Protein AF-E3N4M3-F1 (afdb_monomer_lite)

Foldseek 3Di:
DPPDAADPDDQRFWFADPVRDIDGNVVQVVQDDPFWGADPPPRDIDGADPPRDVVPGDGDCVSNDPD

pLDDT: mean 81.9, std 12.15, range [40.47, 93.75]

Organism: Caenorhabditis remanei (NCBI:txid31234)

Structure (mmCIF, N/CA/C/O backbone):
data_AF-E3N4M3-F1
#
_entry.id   AF-E3N4M3-F1
#
loop_
_atom_site.group_PDB
_atom_site.id
_atom_site.type_symbol
_atom_site.label_atom_id
_atom_site.label_alt_id
_atom_site.label_comp_id
_atom_site.label_asym_id
_atom_site.label_entity_id
_atom_site.label_seq_id
_atom_site.pdbx_PDB_ins_code
_atom_site.Cartn_x
_atom_site.Cartn_y
_atom_site.Cartn_z
_atom_site.occupancy
_atom_site.B_iso_or_equiv
_atom_site.auth_seq_id
_atom_site.auth_comp_id
_atom_site.auth_asym_id
_atom_site.auth_atom_id
_atom_site.pdbx_PDB_model_num
ATOM 1 N N . MET A 1 1 ? -0.846 3.751 -10.281 1.00 83.81 1 MET A N 1
ATOM 2 C CA . MET A 1 1 ? 0.312 2.901 -9.915 1.00 83.81 1 MET A CA 1
ATOM 3 C C . MET A 1 1 ? 1.544 3.438 -10.640 1.00 83.81 1 MET A C 1
ATOM 5 O O . MET A 1 1 ? 1.334 4.112 -11.637 1.00 83.81 1 MET A O 1
ATOM 9 N N . CYS A 1 2 ? 2.781 3.242 -10.157 1.00 87.75 2 CYS A N 1
ATOM 10 C CA . CYS A 1 2 ? 3.962 3.828 -10.825 1.00 87.75 2 CYS A CA 1
ATOM 11 C C . CYS A 1 2 ? 4.483 3.021 -12.026 1.00 87.75 2 CYS A C 1
ATOM 13 O O . CYS A 1 2 ? 5.190 3.598 -12.837 1.00 87.75 2 CYS A O 1
ATOM 15 N N . PHE A 1 3 ? 4.136 1.731 -1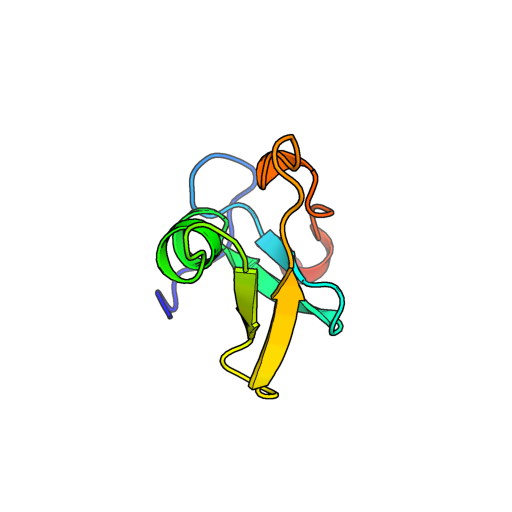2.135 1.00 86.00 3 PHE A N 1
ATOM 16 C CA . PHE A 1 3 ? 4.582 0.822 -13.208 1.00 86.00 3 PHE A CA 1
ATOM 17 C C . PHE A 1 3 ? 6.111 0.715 -13.378 1.00 86.00 3 PHE A C 1
ATOM 19 O O . PHE A 1 3 ? 6.582 0.281 -14.421 1.00 86.00 3 PHE A O 1
ATOM 26 N N . LEU A 1 4 ? 6.876 1.096 -12.352 1.00 88.50 4 LEU A N 1
ATOM 27 C CA . LEU A 1 4 ? 8.329 0.946 -12.312 1.00 88.50 4 LEU A CA 1
ATOM 28 C C . LEU A 1 4 ? 8.711 -0.404 -11.703 1.00 88.50 4 LEU A C 1
ATOM 30 O O . LEU A 1 4 ? 7.970 -0.939 -10.872 1.00 88.50 4 LEU A O 1
ATOM 34 N N . GLU A 1 5 ? 9.890 -0.899 -12.075 1.00 88.12 5 GLU A N 1
ATOM 35 C CA . GLU A 1 5 ? 10.494 -2.091 -11.481 1.00 88.12 5 GLU A CA 1
ATOM 36 C C . GLU A 1 5 ? 10.755 -1.902 -9.979 1.00 88.12 5 GLU A C 1
ATOM 38 O O . GLU A 1 5 ? 10.970 -0.789 -9.482 1.00 88.12 5 GLU A O 1
ATOM 43 N N . PHE A 1 6 ? 10.671 -3.004 -9.237 1.00 90.81 6 PHE A N 1
ATOM 44 C CA . PHE A 1 6 ? 10.919 -3.010 -7.801 1.00 90.81 6 PHE A CA 1
ATOM 45 C C . PHE A 1 6 ? 12.413 -2.951 -7.494 1.00 90.81 6 PHE A C 1
ATOM 47 O O . PHE A 1 6 ? 13.230 -3.485 -8.230 1.00 90.81 6 PHE A O 1
ATOM 54 N N . GLU A 1 7 ? 12.750 -2.361 -6.351 1.00 88.62 7 GLU A N 1
ATOM 55 C CA . GLU A 1 7 ? 14.133 -2.210 -5.891 1.00 88.62 7 GLU A CA 1
ATOM 56 C C . GLU A 1 7 ? 14.315 -2.787 -4.497 1.00 88.62 7 GLU A C 1
ATOM 58 O O . GLU A 1 7 ? 13.365 -2.902 -3.717 1.00 88.62 7 GLU A O 1
ATOM 63 N N . TYR A 1 8 ? 15.565 -3.079 -4.149 1.00 82.94 8 TYR A N 1
ATOM 64 C CA . TYR A 1 8 ? 15.913 -3.573 -2.822 1.00 82.94 8 TYR A CA 1
ATOM 65 C C . TYR A 1 8 ? 15.763 -2.516 -1.715 1.00 82.94 8 TYR A C 1
ATOM 67 O O . TYR A 1 8 ? 15.464 -2.869 -0.569 1.00 82.94 8 TYR A O 1
ATOM 75 N N . ASP A 1 9 ? 15.919 -1.233 -2.064 1.00 84.88 9 ASP A N 1
ATOM 76 C CA . ASP A 1 9 ? 15.830 -0.107 -1.134 1.00 84.88 9 ASP A CA 1
ATOM 77 C C . ASP A 1 9 ? 15.048 1.104 -1.705 1.00 84.88 9 ASP A C 1
ATOM 79 O O . ASP A 1 9 ? 14.624 1.111 -2.864 1.00 84.88 9 ASP A O 1
ATOM 83 N N . GLY A 1 10 ? 14.785 2.111 -0.868 1.00 87.44 10 GLY A N 1
ATOM 84 C CA . GLY A 1 10 ? 14.040 3.322 -1.218 1.00 87.44 10 GLY A CA 1
ATOM 85 C C . GLY A 1 10 ? 12.530 3.139 -1.431 1.00 87.44 10 GLY A C 1
ATOM 86 O O . GLY A 1 10 ? 11.874 2.245 -0.890 1.00 87.44 10 GLY A O 1
ATOM 87 N N . ASP A 1 11 ? 11.943 4.016 -2.247 1.00 89.62 11 ASP A N 1
ATOM 88 C CA . ASP A 1 11 ? 10.492 4.050 -2.490 1.00 89.62 11 ASP A CA 1
ATOM 89 C C . ASP A 1 11 ? 9.984 2.910 -3.374 1.00 89.62 11 ASP A C 1
ATOM 91 O O . ASP A 1 11 ? 8.779 2.644 -3.435 1.00 89.62 11 ASP A O 1
ATOM 95 N N . ARG A 1 12 ? 10.890 2.212 -4.058 1.00 90.19 12 ARG A N 1
ATOM 96 C CA . ARG A 1 12 ? 10.547 1.108 -4.955 1.00 90.19 12 ARG A CA 1
ATOM 97 C C . ARG A 1 12 ? 10.584 -0.262 -4.271 1.00 90.19 12 ARG A C 1
ATOM 99 O O . ARG A 1 12 ? 10.326 -1.263 -4.931 1.00 90.19 12 ARG A O 1
ATOM 106 N N . ILE A 1 13 ? 10.777 -0.315 -2.947 1.00 91.06 13 ILE A N 1
ATOM 107 C CA . ILE A 1 13 ? 10.685 -1.565 -2.180 1.00 91.06 13 ILE A CA 1
ATOM 108 C C . ILE A 1 13 ? 9.275 -2.166 -2.311 1.00 91.06 13 ILE A C 1
ATOM 110 O O . ILE A 1 13 ? 8.300 -1.510 -1.934 1.00 91.06 13 ILE A O 1
ATOM 114 N N . PRO A 1 14 ? 9.130 -3.421 -2.764 1.00 91.44 14 PRO A N 1
ATOM 115 C CA . PRO A 1 14 ? 7.860 -4.112 -2.843 1.00 91.44 14 PRO A CA 1
ATOM 116 C C . PRO A 1 14 ? 7.380 -4.509 -1.454 1.00 91.44 14 PRO A C 1
ATOM 118 O O . PRO A 1 14 ? 8.073 -5.150 -0.653 1.00 91.44 14 PRO A O 1
ATOM 121 N N . LYS A 1 15 ? 6.133 -4.156 -1.186 1.00 89.31 15 LYS A N 1
ATOM 122 C CA . LY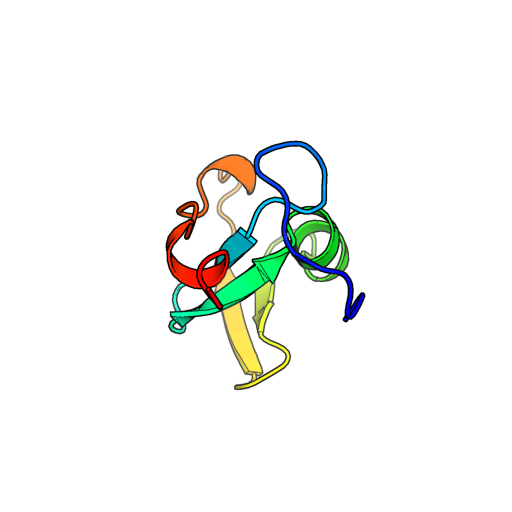S A 1 15 ? 5.427 -4.404 0.062 1.00 89.31 15 LYS A CA 1
ATOM 123 C C . LYS A 1 15 ? 4.093 -5.063 -0.263 1.00 89.31 15 LYS A C 1
ATOM 125 O O . LYS A 1 15 ? 3.394 -4.650 -1.187 1.00 89.31 15 LYS A O 1
ATOM 130 N N . VAL A 1 16 ? 3.733 -6.081 0.510 1.00 88.75 16 VAL A N 1
ATOM 131 C CA . VAL A 1 16 ? 2.458 -6.793 0.350 1.00 88.75 16 VAL A CA 1
ATOM 132 C C . VAL A 1 16 ? 1.424 -6.239 1.319 1.00 88.75 16 VAL A C 1
ATOM 134 O O . VAL A 1 16 ? 1.656 -6.174 2.529 1.00 88.75 16 VAL A O 1
ATOM 137 N N . LEU A 1 17 ? 0.266 -5.853 0.783 1.00 87.50 17 LEU A N 1
ATOM 138 C CA . LEU A 1 17 ? -0.919 -5.541 1.584 1.00 87.50 17 LEU A CA 1
ATOM 139 C C . LEU A 1 17 ? -1.546 -6.832 2.128 1.00 87.50 17 LEU A C 1
ATOM 141 O O . LEU A 1 17 ? -1.327 -7.911 1.586 1.00 87.50 17 LEU A O 1
ATOM 145 N N . LYS A 1 18 ? -2.406 -6.748 3.154 1.00 84.56 18 LYS A N 1
ATOM 146 C CA . LYS A 1 18 ? -3.033 -7.961 3.728 1.00 84.56 18 LYS A CA 1
ATOM 147 C C . LYS A 1 18 ? -3.942 -8.712 2.739 1.00 84.56 18 LYS A C 1
ATOM 149 O O . LYS A 1 18 ? -4.281 -9.857 3.003 1.00 84.56 18 LYS A O 1
ATOM 154 N N . CYS A 1 19 ? -4.327 -8.100 1.615 1.00 89.56 19 CYS A N 1
ATOM 155 C CA . CYS A 1 19 ? -5.024 -8.795 0.528 1.00 89.56 19 CYS A CA 1
ATOM 156 C C . CYS A 1 19 ? -4.130 -9.696 -0.332 1.00 89.56 19 CYS A C 1
ATOM 158 O O . CYS A 1 19 ? -4.670 -10.446 -1.135 1.00 89.56 19 CYS A O 1
ATOM 160 N N . GLY A 1 20 ? -2.803 -9.619 -0.197 1.00 89.06 20 GLY A N 1
ATOM 161 C CA . GLY A 1 20 ? -1.846 -10.372 -1.013 1.00 89.06 20 GLY A CA 1
ATOM 162 C C . GLY A 1 20 ? -1.289 -9.597 -2.212 1.00 89.06 20 GLY A C 1
ATOM 163 O O . GLY A 1 20 ? -0.266 -9.989 -2.764 1.00 89.06 20 GLY A O 1
ATOM 164 N N . HIS A 1 21 ? -1.889 -8.462 -2.583 1.00 91.50 21 HIS A N 1
ATOM 165 C CA . HIS A 1 21 ? -1.370 -7.618 -3.659 1.00 91.50 21 HIS A CA 1
ATOM 166 C C . HIS A 1 21 ? -0.090 -6.884 -3.240 1.00 91.50 21 HIS A C 1
ATOM 168 O O . HIS A 1 21 ? 0.009 -6.361 -2.123 1.00 91.50 21 HIS A O 1
ATOM 174 N N . THR A 1 22 ? 0.878 -6.836 -4.157 1.00 91.31 22 THR A N 1
ATOM 175 C CA . THR A 1 22 ? 2.181 -6.196 -3.947 1.00 91.31 22 THR A CA 1
ATOM 176 C C . THR A 1 22 ? 2.221 -4.836 -4.628 1.00 91.31 22 THR A C 1
ATOM 178 O O . THR A 1 22 ? 1.868 -4.710 -5.797 1.00 91.31 22 THR A O 1
ATOM 181 N N . PHE A 1 23 ? 2.696 -3.823 -3.910 1.00 90.88 23 PHE A N 1
ATOM 182 C CA . PHE A 1 23 ? 2.912 -2.482 -4.439 1.00 90.88 23 PHE A CA 1
ATOM 183 C C . PHE A 1 23 ? 4.232 -1.927 -3.910 1.00 90.88 23 PHE A C 1
ATOM 185 O O . PHE A 1 23 ? 4.726 -2.357 -2.868 1.00 90.88 23 PHE A O 1
ATOM 192 N N . CYS A 1 24 ? 4.793 -0.949 -4.616 1.00 92.69 24 CYS A N 1
ATOM 193 C CA . CYS A 1 24 ? 5.988 -0.264 -4.155 1.00 92.69 24 CYS A CA 1
ATOM 194 C C . CYS A 1 24 ? 5.700 0.562 -2.889 1.00 92.69 24 CYS A C 1
ATOM 196 O O . CYS A 1 24 ? 4.571 1.021 -2.688 1.00 92.69 24 CYS A O 1
ATOM 198 N N . TRP A 1 25 ? 6.704 0.783 -2.045 1.00 89.94 25 TRP A N 1
ATOM 199 C CA . TRP A 1 25 ? 6.571 1.566 -0.819 1.00 89.94 25 TRP A CA 1
ATOM 200 C C . TRP A 1 25 ? 6.006 2.969 -1.074 1.00 89.94 25 TRP A C 1
ATOM 202 O O . TRP A 1 25 ? 4.978 3.329 -0.496 1.00 89.94 25 TRP A O 1
ATOM 212 N N . GLY A 1 26 ? 6.582 3.711 -2.020 1.00 91.12 26 GLY A N 1
ATOM 213 C CA . GLY A 1 26 ? 6.108 5.044 -2.395 1.00 91.12 26 GLY A CA 1
ATOM 214 C C . GLY A 1 26 ? 4.690 5.029 -2.973 1.00 91.12 26 GLY A C 1
ATOM 215 O O . GLY A 1 26 ? 3.911 5.964 -2.793 1.00 91.12 26 GLY A O 1
ATOM 216 N N . CYS A 1 27 ? 4.296 3.932 -3.621 1.00 92.50 27 CYS A N 1
ATOM 217 C CA . CYS A 1 27 ? 2.939 3.725 -4.117 1.00 92.50 27 CYS A CA 1
ATOM 218 C C . CYS A 1 27 ? 1.959 3.566 -2.952 1.00 92.50 27 CYS A C 1
ATOM 220 O O . CYS A 1 27 ? 0.875 4.144 -2.968 1.00 92.50 27 CYS A O 1
ATOM 222 N N . ILE A 1 28 ? 2.345 2.806 -1.928 1.00 89.94 28 ILE A N 1
ATOM 223 C CA . ILE A 1 28 ? 1.536 2.604 -0.726 1.00 89.94 28 ILE A CA 1
ATOM 224 C C . ILE A 1 28 ? 1.416 3.895 0.069 1.00 89.94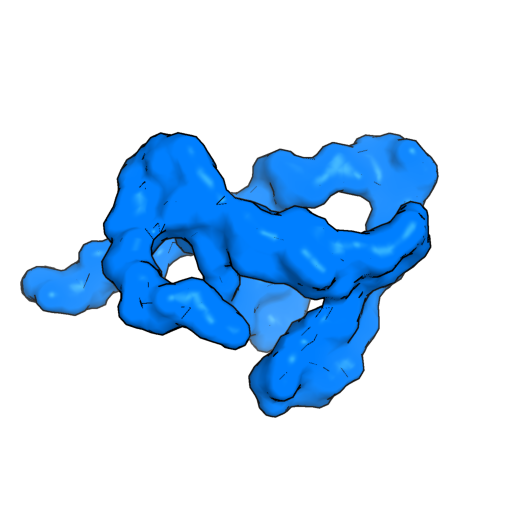 28 ILE A C 1
ATOM 226 O O . ILE A 1 28 ? 0.321 4.192 0.529 1.00 89.94 28 ILE A O 1
ATOM 230 N N . GLN A 1 29 ? 2.482 4.687 0.182 1.00 88.81 29 GLN A N 1
ATOM 231 C CA . GLN A 1 29 ? 2.413 6.003 0.823 1.00 88.81 29 GLN A CA 1
ATOM 232 C C . GLN A 1 29 ? 1.395 6.919 0.128 1.00 88.81 29 GLN A C 1
ATOM 234 O O . GLN A 1 29 ? 0.623 7.589 0.804 1.00 88.81 29 GLN A O 1
ATOM 239 N N . LYS A 1 30 ? 1.319 6.888 -1.210 1.00 89.94 30 LYS A N 1
ATOM 240 C CA . LYS A 1 30 ? 0.304 7.630 -1.984 1.00 89.94 30 LYS A CA 1
ATOM 241 C C . LYS A 1 30 ? -1.119 7.080 -1.813 1.00 89.94 30 LYS A C 1
ATOM 243 O O . LYS A 1 30 ? -2.080 7.838 -1.901 1.00 89.94 30 LYS A O 1
ATOM 248 N N . LEU A 1 31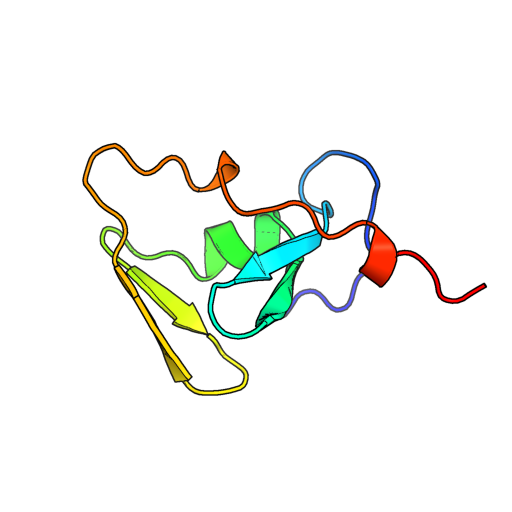 ? -1.268 5.770 -1.608 1.00 88.31 31 LEU A N 1
ATOM 249 C CA . LEU A 1 31 ? -2.564 5.118 -1.365 1.00 88.31 31 LEU A CA 1
ATOM 250 C C . LEU A 1 31 ? -3.036 5.255 0.089 1.00 88.31 31 LEU A C 1
ATOM 252 O O . LEU A 1 31 ? -4.231 5.119 0.367 1.00 88.31 31 LEU A O 1
ATOM 256 N N . ALA A 1 32 ? -2.109 5.475 1.017 1.00 87.50 32 ALA A N 1
ATOM 257 C CA . ALA A 1 32 ? -2.400 5.608 2.428 1.00 87.50 32 ALA A CA 1
ATOM 258 C C . ALA A 1 32 ? -3.103 6.933 2.708 1.00 87.50 32 ALA A C 1
ATOM 260 O O . ALA A 1 32 ? -2.604 8.019 2.427 1.00 87.50 32 ALA A O 1
ATOM 261 N N . LYS A 1 33 ? -4.279 6.827 3.319 1.00 85.38 33 LYS A N 1
ATOM 262 C CA . LYS A 1 33 ? -4.966 7.937 3.970 1.00 85.38 33 LYS A CA 1
ATOM 263 C C . LYS A 1 33 ? -4.689 7.891 5.466 1.00 85.38 33 LYS A C 1
ATOM 265 O O . LYS A 1 33 ? -4.251 6.873 5.995 1.00 85.38 33 LYS A O 1
ATOM 270 N N . THR A 1 34 ? -5.050 8.963 6.168 1.00 80.62 34 THR A N 1
ATOM 271 C CA . THR A 1 34 ? -4.798 9.173 7.607 1.00 80.62 34 THR A CA 1
ATOM 272 C C . THR A 1 34 ? -5.123 7.974 8.506 1.00 80.62 34 THR A C 1
ATOM 274 O O . THR A 1 34 ? -4.517 7.826 9.559 1.00 80.62 34 THR A O 1
ATOM 277 N N . LYS A 1 35 ? -6.092 7.128 8.133 1.00 84.56 35 LYS A N 1
ATOM 278 C CA . LYS A 1 35 ? -6.529 5.983 8.948 1.00 84.56 35 LYS A CA 1
ATOM 279 C C . LYS A 1 35 ? -6.604 4.661 8.195 1.00 84.56 35 LYS A C 1
ATOM 281 O O . LYS A 1 35 ? -6.936 3.652 8.810 1.00 84.56 35 LYS A O 1
ATOM 286 N N . TYR A 1 36 ? -6.382 4.640 6.883 1.00 87.44 36 TYR A N 1
ATOM 287 C CA . TYR A 1 36 ? -6.557 3.418 6.105 1.00 87.44 36 TYR A CA 1
ATOM 288 C C . TYR A 1 36 ? -5.832 3.448 4.763 1.00 87.44 36 TYR A C 1
ATOM 290 O O . TYR A 1 36 ? -5.581 4.507 4.198 1.00 87.44 36 TYR A O 1
ATOM 298 N N . ILE A 1 37 ? -5.585 2.264 4.215 1.00 90.19 37 ILE A N 1
ATOM 299 C CA . ILE A 1 37 ? -5.219 2.041 2.817 1.00 90.19 37 ILE A CA 1
ATOM 300 C C . ILE A 1 37 ? -6.362 1.288 2.151 1.00 90.19 37 ILE A C 1
ATOM 302 O O . ILE A 1 37 ? -6.865 0.316 2.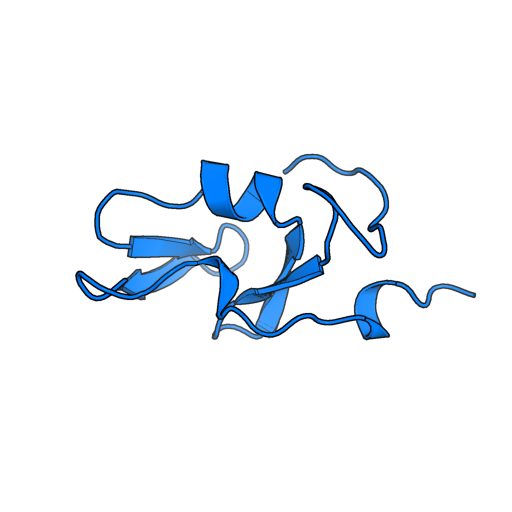710 1.00 90.19 37 ILE A O 1
ATOM 306 N N . ARG A 1 38 ? -6.745 1.695 0.943 1.00 91.69 38 ARG A N 1
ATOM 307 C CA . ARG A 1 38 ? -7.638 0.912 0.084 1.00 91.69 38 ARG A CA 1
ATOM 308 C C . ARG A 1 38 ? -6.820 0.293 -1.041 1.00 91.69 38 ARG A C 1
ATOM 310 O O . ARG A 1 38 ? -6.124 1.013 -1.754 1.00 91.69 38 ARG A O 1
ATOM 317 N N . CYS A 1 39 ? -6.892 -1.025 -1.199 1.00 91.75 39 CYS A N 1
ATOM 318 C CA . CYS A 1 39 ? -6.247 -1.694 -2.319 1.00 91.75 39 CYS A CA 1
ATOM 319 C C . CYS A 1 39 ? -6.924 -1.281 -3.636 1.00 91.75 39 CYS A C 1
ATOM 321 O O . CYS A 1 39 ? -8.151 -1.350 -3.724 1.00 91.75 39 CYS A O 1
ATOM 323 N N . PRO A 1 40 ? -6.161 -0.877 -4.664 1.00 91.19 40 PRO A N 1
ATOM 324 C CA . PRO A 1 40 ? -6.730 -0.536 -5.964 1.00 91.19 40 PRO A CA 1
ATOM 325 C C . PRO A 1 40 ? -7.187 -1.765 -6.767 1.00 91.19 40 PRO A C 1
ATOM 327 O O . PRO A 1 40 ? -8.059 -1.617 -7.612 1.00 91.19 40 PRO A O 1
ATOM 330 N N . ASN A 1 41 ? -6.636 -2.958 -6.505 1.00 91.50 41 ASN A N 1
ATOM 331 C CA . ASN A 1 41 ? -6.958 -4.171 -7.267 1.00 91.50 41 ASN A CA 1
ATOM 332 C C . ASN A 1 41 ? -8.281 -4.819 -6.842 1.00 91.50 41 ASN A C 1
ATOM 334 O O . ASN A 1 41 ? -9.064 -5.208 -7.698 1.00 91.50 41 ASN A O 1
ATOM 338 N N . ASP A 1 42 ? -8.530 -4.952 -5.536 1.00 93.75 42 ASP A N 1
ATOM 339 C CA . ASP A 1 42 ? -9.712 -5.654 -5.006 1.00 93.75 42 ASP A CA 1
ATOM 340 C C . ASP A 1 42 ? -10.589 -4.785 -4.092 1.00 93.75 42 ASP A C 1
ATOM 342 O O . ASP A 1 42 ? -11.578 -5.252 -3.531 1.00 93.75 42 ASP A O 1
ATOM 346 N N . GLY A 1 43 ? -10.226 -3.514 -3.903 1.00 91.75 43 GLY A N 1
ATOM 347 C CA . GLY A 1 43 ? -10.978 -2.581 -3.072 1.00 91.75 43 GLY A CA 1
ATOM 348 C C . GLY A 1 43 ? -10.900 -2.839 -1.566 1.00 91.75 43 GLY A C 1
ATOM 349 O O . GLY A 1 43 ? -11.505 -2.064 -0.820 1.00 91.75 43 GLY A O 1
ATOM 350 N N . LYS A 1 44 ? -10.168 -3.861 -1.089 1.00 90.94 44 LYS A N 1
ATOM 351 C CA . LYS A 1 44 ? -10.091 -4.179 0.346 1.00 90.94 44 LYS A CA 1
ATOM 352 C C . LYS A 1 44 ? -9.440 -3.043 1.130 1.00 90.94 44 LYS A C 1
ATOM 354 O O . LYS A 1 44 ? -8.434 -2.468 0.711 1.00 90.94 44 LYS A O 1
ATOM 359 N N . MET A 1 45 ? -10.021 -2.732 2.286 1.00 89.56 45 MET A N 1
ATOM 360 C CA . MET A 1 45 ? -9.560 -1.664 3.169 1.00 89.56 45 MET A CA 1
ATOM 361 C C . MET A 1 45 ? -8.746 -2.220 4.336 1.00 89.56 45 MET A C 1
ATOM 363 O O . MET A 1 45 ? -9.139 -3.185 4.990 1.00 89.56 45 MET A O 1
ATOM 367 N N . PHE A 1 46 ? -7.627 -1.568 4.627 1.00 85.31 46 PHE A N 1
ATOM 368 C CA . PHE A 1 46 ? -6.749 -1.869 5.751 1.00 85.31 46 PHE A CA 1
ATOM 369 C C . PHE A 1 46 ? -6.664 -0.644 6.640 1.00 85.31 46 PHE A C 1
ATOM 371 O O . PHE A 1 46 ? -6.082 0.358 6.241 1.00 85.31 46 PHE A O 1
ATOM 378 N N . PHE A 1 47 ? -7.239 -0.719 7.835 1.00 84.88 47 PHE A N 1
ATOM 379 C CA . PHE A 1 47 ? -7.167 0.370 8.800 1.00 84.88 47 PHE A CA 1
ATOM 380 C C . PHE A 1 47 ? -5.802 0.381 9.494 1.00 84.88 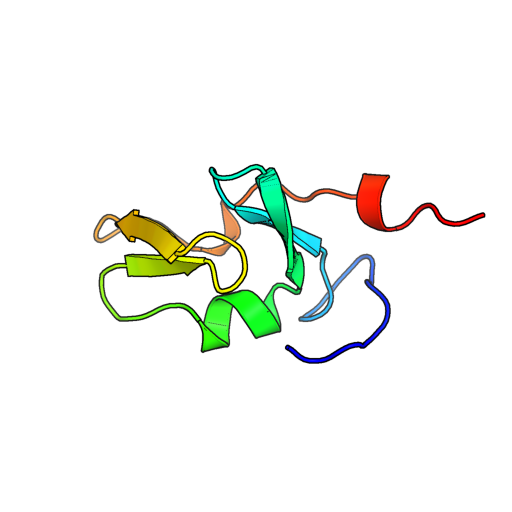47 PHE A C 1
ATOM 382 O O . PHE A 1 47 ? -5.339 -0.655 9.975 1.00 84.88 47 PHE A O 1
ATOM 389 N N . LEU A 1 48 ? -5.174 1.554 9.520 1.00 79.12 48 LEU A N 1
ATOM 390 C CA . LEU A 1 48 ? -3.917 1.831 10.206 1.00 79.12 48 LEU A CA 1
ATOM 391 C C . LEU A 1 48 ? -4.246 2.263 11.637 1.00 79.12 48 LEU A C 1
ATOM 393 O O . LEU A 1 48 ? -5.036 3.188 11.844 1.00 79.12 48 LEU A O 1
ATOM 397 N N . LYS A 1 49 ? -3.670 1.601 12.639 1.00 76.81 49 LYS A N 1
ATOM 398 C CA . LYS A 1 49 ? -3.723 2.071 14.029 1.00 76.81 49 LYS A CA 1
ATOM 399 C C . LYS A 1 49 ? -2.839 3.316 14.171 1.00 76.81 49 LYS A C 1
ATOM 401 O O . LYS A 1 49 ? -1.917 3.513 13.390 1.00 76.81 49 LYS A O 1
ATOM 406 N N . LYS A 1 50 ? -3.081 4.147 15.194 1.00 61.06 50 LYS A N 1
ATOM 407 C CA . LYS A 1 50 ? -2.329 5.401 15.444 1.00 61.06 50 LYS A CA 1
ATOM 408 C C . LYS A 1 50 ? -0.795 5.240 15.461 1.00 61.06 50 LYS A C 1
ATOM 410 O O . LYS A 1 50 ? -0.109 6.207 15.167 1.00 61.06 50 LYS A O 1
ATOM 415 N N . ASN A 1 51 ? -0.290 4.039 15.756 1.00 59.84 51 ASN A N 1
ATOM 416 C CA . ASN A 1 51 ? 1.141 3.709 15.773 1.00 59.84 51 ASN A CA 1
ATOM 417 C C . ASN A 1 51 ? 1.556 2.716 14.670 1.00 59.84 51 ASN A C 1
ATOM 419 O O . ASN A 1 51 ? 2.671 2.198 14.707 1.00 59.84 51 ASN A O 1
ATOM 423 N N . ASP A 1 52 ? 0.679 2.405 13.708 1.00 62.81 52 ASP A N 1
ATOM 424 C CA . ASP A 1 52 ? 1.057 1.563 12.574 1.00 62.81 52 ASP A CA 1
ATOM 425 C C . ASP A 1 52 ? 1.938 2.381 11.632 1.00 62.81 52 ASP A C 1
ATOM 427 O O . ASP A 1 52 ? 1.470 3.091 10.741 1.00 62.81 52 ASP A O 1
ATOM 431 N N . ASN A 1 53 ? 3.249 2.260 11.827 1.00 63.44 53 ASN A N 1
ATOM 432 C CA . ASN A 1 53 ? 4.200 2.657 10.813 1.00 63.44 53 ASN A CA 1
ATOM 433 C C . ASN A 1 53 ? 3.990 1.759 9.597 1.00 63.44 53 ASN A C 1
ATOM 435 O O . ASN A 1 53 ? 4.181 0.544 9.650 1.00 63.44 53 ASN A O 1
ATOM 439 N N . LEU A 1 54 ? 3.627 2.373 8.473 1.00 68.31 54 LEU A N 1
ATOM 440 C CA . LEU A 1 54 ? 3.467 1.700 7.187 1.00 68.31 54 LEU A CA 1
ATOM 441 C C . LEU A 1 54 ? 4.718 0.859 6.818 1.00 68.31 54 LEU A C 1
ATOM 443 O O . LEU A 1 54 ? 4.612 -0.137 6.101 1.00 68.31 54 LEU A O 1
ATOM 447 N N . SER A 1 55 ? 5.896 1.195 7.363 1.00 62.06 55 SER A N 1
ATOM 448 C CA . SER A 1 55 ? 7.148 0.456 7.179 1.00 62.06 55 SER A CA 1
ATOM 449 C C . SER A 1 55 ? 7.075 -0.996 7.674 1.00 62.06 55 SER A C 1
ATOM 451 O O . SER A 1 55 ? 7.801 -1.840 7.141 1.00 62.06 55 SER A O 1
ATOM 453 N N . HIS A 1 56 ? 6.156 -1.314 8.597 1.00 66.06 56 HIS A N 1
ATOM 454 C CA . HIS A 1 56 ? 5.893 -2.666 9.108 1.00 66.06 56 HIS A CA 1
ATOM 455 C C . HIS A 1 56 ? 5.191 -3.589 8.105 1.00 66.06 56 HIS A C 1
ATOM 457 O O . HIS A 1 56 ? 5.086 -4.794 8.348 1.00 66.06 56 HIS A O 1
ATOM 463 N N . LEU A 1 57 ? 4.719 -3.072 6.966 1.00 69.56 57 LEU A N 1
ATOM 464 C CA . LEU A 1 57 ? 4.229 -3.934 5.894 1.00 69.56 57 LEU A CA 1
ATOM 465 C C . LEU A 1 57 ? 5.335 -4.905 5.459 1.00 69.56 57 LEU A C 1
ATOM 467 O O . LEU A 1 57 ? 6.496 -4.513 5.281 1.00 69.56 57 LEU A O 1
ATOM 471 N N . LYS A 1 58 ? 4.966 -6.182 5.292 1.00 77.38 58 LYS A N 1
ATOM 472 C CA . LYS A 1 58 ? 5.910 -7.242 4.929 1.00 77.38 58 LYS A CA 1
ATOM 473 C C . LYS A 1 58 ? 6.545 -6.914 3.580 1.00 77.38 58 LYS A C 1
ATOM 475 O O . LYS A 1 58 ? 5.838 -6.667 2.600 1.00 77.38 58 LYS A O 1
ATOM 480 N N . LYS A 1 59 ? 7.880 -6.911 3.546 1.00 76.25 59 LYS A N 1
ATOM 481 C CA . LYS A 1 59 ? 8.638 -6.851 2.293 1.00 76.25 59 LYS A CA 1
ATOM 482 C C . LYS A 1 59 ? 8.387 -8.148 1.526 1.00 76.25 59 LYS A C 1
ATOM 484 O O . LYS A 1 59 ? 8.420 -9.222 2.125 1.00 76.25 59 LYS A O 1
ATOM 489 N N . ASN A 1 60 ? 8.127 -8.047 0.229 1.00 73.81 60 ASN A N 1
ATOM 490 C CA . ASN A 1 60 ? 7.932 -9.214 -0.627 1.00 73.81 60 ASN A CA 1
ATOM 491 C C . ASN A 1 60 ? 8.982 -9.242 -1.731 1.00 73.81 60 ASN A C 1
ATOM 493 O O . ASN A 1 60 ? 8.708 -8.895 -2.876 1.00 73.81 60 ASN A O 1
ATOM 497 N N . PHE A 1 61 ? 10.189 -9.672 -1.368 1.00 70.62 61 PHE A N 1
ATOM 498 C CA . PHE A 1 61 ? 11.310 -9.803 -2.300 1.00 70.62 61 PHE A CA 1
ATOM 499 C C . PHE A 1 61 ? 11.065 -10.866 -3.384 1.00 70.62 61 PHE A C 1
ATOM 501 O O . PHE A 1 61 ? 11.689 -10.807 -4.432 1.00 70.62 61 PHE A O 1
ATOM 508 N N . LYS A 1 62 ? 10.098 -11.783 -3.204 1.00 71.12 62 LYS A N 1
ATOM 509 C CA . LYS A 1 62 ? 9.697 -12.712 -4.276 1.00 71.12 62 LYS A CA 1
ATOM 510 C C . LYS A 1 62 ? 9.094 -12.001 -5.488 1.00 71.12 62 LYS A C 1
ATOM 512 O O . LYS A 1 62 ? 9.172 -12.537 -6.582 1.00 71.12 62 LYS A O 1
ATOM 517 N N . ALA A 1 63 ? 8.521 -10.809 -5.312 1.00 69.31 63 ALA A N 1
ATOM 518 C CA . ALA A 1 63 ? 8.008 -10.014 -6.427 1.00 69.31 63 ALA A CA 1
ATOM 519 C C . ALA A 1 63 ? 9.121 -9.387 -7.289 1.00 69.31 63 ALA A C 1
ATOM 521 O O . ALA A 1 63 ? 8.817 -8.831 -8.336 1.00 69.31 63 ALA A O 1
ATOM 522 N N . MET A 1 64 ? 10.382 -9.454 -6.847 1.00 64.94 64 MET A N 1
ATOM 523 C CA . MET A 1 64 ? 11.544 -8.993 -7.615 1.00 64.94 64 MET A CA 1
ATOM 524 C C . MET A 1 64 ? 12.095 -10.068 -8.559 1.00 64.94 64 MET A C 1
ATOM 526 O O . MET A 1 64 ? 12.924 -9.754 -9.403 1.00 64.94 64 MET A O 1
ATOM 530 N N . ASN A 1 65 ? 11.645 -11.321 -8.439 1.00 51.91 65 ASN A N 1
ATOM 531 C CA . ASN A 1 65 ? 12.120 -12.402 -9.294 1.00 51.91 65 ASN A CA 1
ATOM 532 C C . ASN A 1 65 ? 11.194 -12.564 -10.500 1.00 51.91 65 ASN A C 1
ATOM 534 O O . ASN A 1 65 ? 10.201 -13.288 -10.444 1.00 51.91 65 ASN A O 1
ATOM 538 N N . ASN A 1 66 ? 11.563 -11.896 -11.589 1.00 47.50 66 ASN A N 1
ATOM 539 C CA . ASN A 1 66 ? 11.280 -12.361 -12.943 1.00 47.50 66 ASN A CA 1
ATOM 540 C C . ASN A 1 66 ? 12.602 -12.504 -13.719 1.00 47.50 66 ASN A C 1
ATOM 542 O O . ASN A 1 66 ? 12.799 -11.867 -14.754 1.00 47.50 66 ASN A O 1
ATOM 546 N N . GLN A 1 67 ? 13.505 -13.323 -13.173 1.00 40.47 67 GLN A N 1
ATOM 547 C CA . GLN A 1 67 ? 14.605 -13.962 -13.895 1.00 40.47 67 GLN A CA 1
ATOM 548 C C . GLN A 1 67 ? 14.580 -15.455 -13.590 1.00 40.47 67 GLN A C 1
ATOM 550 O O . GLN A 1 67 ? 14.352 -15.797 -12.404 1.00 40.47 67 GLN A O 1
#

Secondary structure (DSSP, 8-state):
---PPP-SSGGG-EEE-TTS-EEEHHHHHHHEETTEEE-TTT--EEEPPTT--GGGSPB-GGGG---

Sequence (67 aa):
MCFLEFEYDGDRIPKVLKCGHTFCWGCIQKLAKTKYIRCPNDGKMFFLKKNDNLSHLKKNFKAMNNQ

InterPro domains:
  IPR001841 Zinc finger, RING-type [PS50089] (1-42)
  IPR001841 Zinc finger, RING-type [SM00184] (2-42)
  IPR013083 Zinc finger, RING/FYVE/PHD-type [G3DSA:3.30.40.10] (1-67)
  IPR017907 Zinc finger, RING-type, conserved site [PS00518] (19-28)
  IPR027370 Zinc finger, RING-type, eukaryotic [PF13445] (2-40)
  IPR052667 E3 ubiquitin-protein ligase RING-type [PTHR47156] (2-65)

Radius of gyration: 11.52 Å; chains: 1; bounding box: 27×23×30 Å